Protein AF-A0AAE2ZNM6-F1 (afdb_monomer_lite)

Radius of gyration: 12.39 Å; chains: 1; bounding box: 26×32×30 Å

InterPro domains:
  IPR010998 Integrase/recombinase, N-terminal [G3DSA:1.10.150.130] (6-81)

Secondary structure (DSSP, 8-state):
------HHHHHHHHHHHHS-SSHHHHHHHHHHHHHHHHHHHTT----SHHHHHHHHHHHHHTT--HHHHHHHHHHHHHHT-

Foldseek 3Di:
DQPQDQLVVLCVVCLVVLDDDDDLSVLLVVLSVVLNVVCVVVVNRDDDPVSLVVVVVVVVVVVHDPVRSVSSVVSVVSSVD

pLDDT: mean 92.33, std 12.46, range [35.62, 98.56]

Sequence (81 aa):
MHMDYHLLDLWERYGDLLWEPGKHKEACRAYIDEMHRFMILNNQRKFDNELLDSLTIEFRKKGNRNSTINRKFASLSKLLR

Organism: NCBI:txid2865987

Structure (mmCIF, N/CA/C/O backbone):
data_AF-A0AAE2ZNM6-F1
#
_entry.id   AF-A0AAE2ZNM6-F1
#
loop_
_atom_site.group_PDB
_atom_site.id
_atom_site.type_symbol
_atom_site.label_atom_id
_atom_site.label_alt_id
_atom_site.label_comp_id
_atom_site.label_asym_id
_atom_site.label_entity_id
_atom_site.label_seq_id
_atom_site.pdbx_PDB_ins_code
_atom_site.Cartn_x
_atom_site.Cartn_y
_atom_site.Cartn_z
_atom_site.occupancy
_atom_site.B_iso_or_equiv
_atom_site.auth_seq_id
_atom_site.auth_comp_id
_atom_site.auth_asym_id
_atom_site.auth_atom_id
_atom_site.pdbx_PDB_model_num
ATOM 1 N N . MET A 1 1 ? -4.630 18.564 -12.716 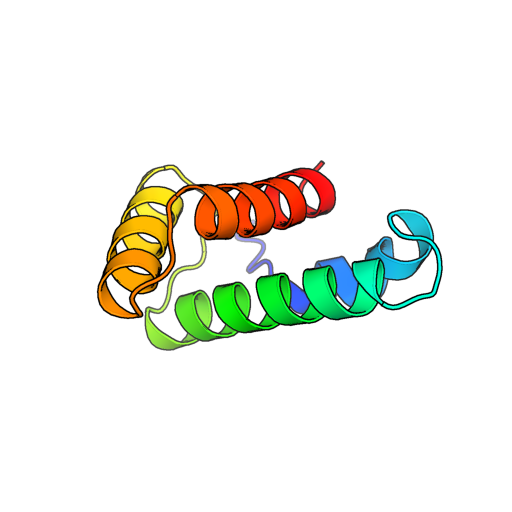1.00 35.62 1 MET A N 1
ATOM 2 C CA . MET A 1 1 ? -4.302 17.151 -12.996 1.00 35.62 1 MET A CA 1
ATOM 3 C C . MET A 1 1 ? -4.287 16.410 -11.663 1.00 35.62 1 MET A C 1
ATOM 5 O O . MET A 1 1 ? -3.275 16.418 -10.978 1.00 35.62 1 MET A O 1
ATOM 9 N N . HIS A 1 2 ? -5.437 15.904 -11.211 1.00 38.81 2 HIS A N 1
ATOM 10 C CA . HIS A 1 2 ? -5.480 14.968 -10.084 1.00 38.81 2 HIS A CA 1
ATOM 11 C C . HIS A 1 2 ? -5.205 13.593 -10.674 1.00 38.81 2 HIS A C 1
ATOM 13 O O . HIS A 1 2 ? -6.073 13.008 -11.309 1.00 38.81 2 HIS A O 1
ATOM 19 N N . MET A 1 3 ? -3.958 13.144 -10.586 1.00 45.56 3 MET A N 1
ATOM 20 C CA . MET A 1 3 ? -3.665 11.743 -10.834 1.00 45.56 3 MET A CA 1
ATOM 21 C C . MET A 1 3 ? -4.143 10.981 -9.599 1.00 45.56 3 MET A C 1
ATOM 23 O O . MET A 1 3 ? -3.507 11.030 -8.548 1.00 45.56 3 MET A O 1
ATOM 27 N N . ASP A 1 4 ? -5.307 10.350 -9.714 1.00 53.81 4 ASP A N 1
ATOM 28 C CA . ASP A 1 4 ? -5.779 9.356 -8.759 1.00 53.81 4 ASP A CA 1
ATOM 29 C C . ASP A 1 4 ? -4.856 8.139 -8.866 1.00 53.81 4 ASP A C 1
ATOM 31 O O . ASP A 1 4 ? -5.061 7.241 -9.678 1.00 53.81 4 ASP A O 1
ATOM 35 N N . TYR A 1 5 ? -3.757 8.148 -8.120 1.00 60.72 5 TYR A N 1
ATOM 36 C CA . TYR A 1 5 ? -2.782 7.070 -8.180 1.00 60.72 5 TYR A CA 1
ATOM 37 C C . TYR A 1 5 ? -3.254 5.895 -7.325 1.00 60.72 5 TYR A C 1
ATOM 39 O O . TYR A 1 5 ? -3.103 5.878 -6.100 1.00 60.72 5 TYR A O 1
ATOM 47 N N . HIS A 1 6 ? -3.791 4.873 -7.983 1.00 83.50 6 HIS A N 1
ATOM 48 C CA . HIS A 1 6 ? -3.984 3.579 -7.356 1.00 83.50 6 HIS A CA 1
ATOM 49 C C . HIS A 1 6 ? -2.609 2.914 -7.199 1.00 83.50 6 HIS A C 1
ATOM 51 O O . HIS A 1 6 ? -1.909 2.654 -8.174 1.00 83.50 6 HIS A O 1
ATOM 57 N N . LEU A 1 7 ? -2.199 2.639 -5.956 1.00 91.81 7 LEU A N 1
ATOM 58 C CA . LEU A 1 7 ? -0.928 1.966 -5.652 1.00 91.81 7 LEU A CA 1
ATOM 59 C C . LEU A 1 7 ? -0.717 0.660 -6.441 1.00 91.81 7 LEU A C 1
ATOM 61 O O . LEU A 1 7 ? 0.424 0.281 -6.703 1.00 91.81 7 LEU A O 1
ATOM 65 N N . LEU A 1 8 ? -1.799 -0.020 -6.828 1.00 93.06 8 LEU A N 1
ATOM 66 C CA . LEU A 1 8 ? -1.716 -1.243 -7.625 1.00 93.06 8 LEU A CA 1
ATOM 67 C C . LEU A 1 8 ? -1.299 -0.985 -9.063 1.00 93.06 8 LEU A C 1
ATOM 69 O O . LEU A 1 8 ? -0.492 -1.756 -9.570 1.00 93.06 8 LEU A O 1
ATOM 73 N N . ASP A 1 9 ? -1.736 0.116 -9.667 1.00 92.38 9 ASP A N 1
ATOM 74 C CA . ASP A 1 9 ? -1.325 0.494 -11.019 1.00 92.38 9 ASP A CA 1
ATOM 75 C C . ASP A 1 9 ? 0.181 0.771 -11.059 1.00 92.38 9 ASP A C 1
ATOM 77 O O . ASP A 1 9 ? 0.882 0.369 -11.989 1.00 92.38 9 ASP A O 1
ATOM 81 N N . LEU A 1 10 ? 0.707 1.432 -10.020 1.00 93.56 10 LEU A N 1
ATOM 82 C CA . LEU A 1 10 ? 2.147 1.652 -9.876 1.00 93.56 10 LEU A CA 1
ATOM 83 C C . LEU A 1 10 ? 2.887 0.329 -9.696 1.00 93.56 10 LEU A C 1
ATOM 85 O O . LEU A 1 10 ? 3.930 0.118 -10.310 1.00 93.56 10 LEU A O 1
ATOM 89 N N . TRP A 1 11 ? 2.352 -0.583 -8.883 1.00 96.31 11 TRP A N 1
ATOM 90 C CA . TRP A 1 11 ? 2.966 -1.895 -8.727 1.00 96.31 11 TRP A CA 1
ATOM 91 C C . TRP A 1 11 ? 2.950 -2.694 -10.029 1.00 96.31 11 TRP A C 1
ATOM 93 O O . TRP A 1 11 ? 3.947 -3.324 -10.357 1.00 96.31 11 TRP A O 1
ATOM 103 N N . GLU A 1 12 ? 1.852 -2.699 -10.776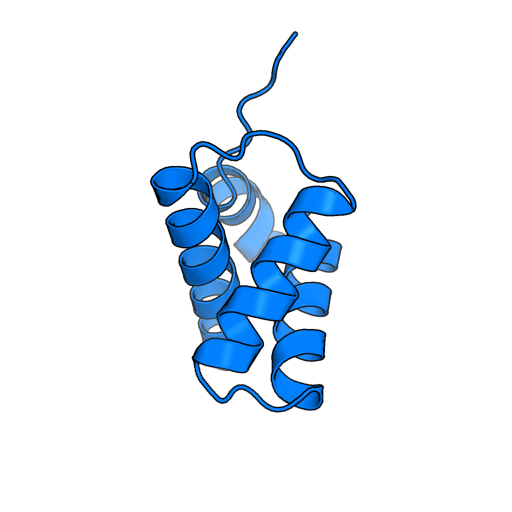 1.00 95.38 12 GLU A N 1
ATOM 104 C CA . GLU A 1 12 ? 1.767 -3.420 -12.050 1.00 95.38 12 GLU A CA 1
ATOM 105 C C . GLU A 1 12 ? 2.778 -2.892 -13.069 1.00 95.38 12 GLU A C 1
ATOM 107 O O . GLU A 1 12 ? 3.372 -3.672 -13.808 1.00 95.38 12 GLU A O 1
ATOM 112 N N . ARG A 1 13 ? 3.037 -1.581 -13.065 1.00 94.94 13 ARG A N 1
ATOM 113 C CA . ARG A 1 13 ? 4.010 -0.955 -13.970 1.00 94.94 13 ARG A CA 1
ATOM 114 C C . ARG A 1 13 ? 5.460 -1.143 -13.535 1.00 94.94 13 ARG A C 1
ATOM 116 O O . ARG A 1 13 ? 6.325 -1.333 -14.384 1.00 94.94 13 ARG A O 1
ATOM 123 N N . TYR A 1 14 ? 5.741 -1.043 -12.236 1.00 96.00 14 TYR A N 1
ATOM 124 C CA . TYR A 1 14 ? 7.112 -0.904 -11.726 1.00 96.00 14 TYR A CA 1
ATOM 125 C C . TYR A 1 14 ? 7.542 -2.016 -10.768 1.00 96.00 14 TYR A C 1
ATOM 127 O O . TYR A 1 14 ? 8.726 -2.143 -10.469 1.00 96.00 14 TYR A O 1
ATOM 135 N N . GLY A 1 15 ? 6.622 -2.845 -10.282 1.00 96.19 15 GLY A N 1
ATOM 136 C CA . GLY A 1 15 ? 6.894 -3.880 -9.284 1.00 96.19 15 GLY A CA 1
ATOM 137 C C . GLY A 1 15 ? 7.921 -4.910 -9.753 1.00 96.19 15 GLY A C 1
ATOM 138 O O . GLY A 1 15 ? 8.779 -5.322 -8.972 1.00 96.19 15 GLY A O 1
ATOM 139 N N . ASP A 1 16 ? 7.883 -5.280 -11.033 1.00 96.56 16 ASP A N 1
ATOM 140 C CA . ASP A 1 16 ? 8.852 -6.206 -11.628 1.00 96.56 16 ASP A CA 1
ATOM 141 C C . ASP A 1 16 ? 10.227 -5.577 -11.864 1.00 96.56 16 ASP A C 1
ATOM 143 O O . ASP A 1 16 ? 11.229 -6.278 -11.784 1.00 96.56 16 ASP A O 1
ATOM 147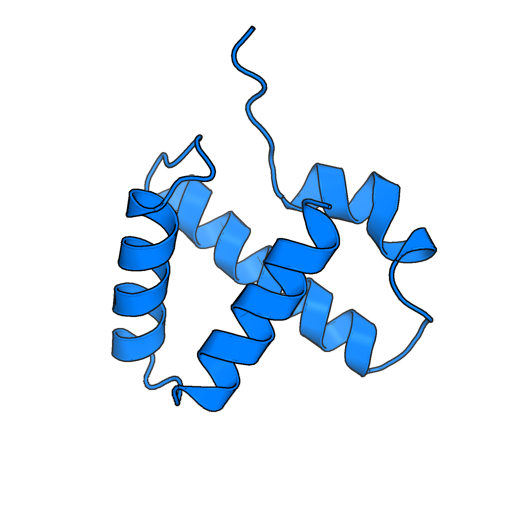 N N . LEU A 1 17 ? 10.286 -4.260 -12.067 1.00 97.06 17 LEU A N 1
ATOM 148 C CA . LEU A 1 17 ? 11.539 -3.512 -12.185 1.00 97.06 17 LEU A CA 1
ATOM 149 C C . LEU A 1 17 ? 12.200 -3.280 -10.818 1.00 97.06 17 LEU A C 1
ATOM 151 O O . LEU A 1 17 ? 13.421 -3.273 -10.692 1.00 97.06 17 LEU A O 1
ATOM 155 N N . LEU A 1 18 ? 11.388 -3.039 -9.790 1.00 97.19 18 LEU A N 1
ATOM 156 C CA . LEU A 1 18 ? 11.857 -2.637 -8.469 1.00 97.19 18 LEU A CA 1
ATOM 157 C C . LEU A 1 18 ? 12.193 -3.831 -7.570 1.00 97.19 18 LEU A C 1
ATOM 159 O O . LEU A 1 18 ? 13.014 -3.685 -6.659 1.00 97.19 18 LEU A O 1
ATOM 163 N N . TRP A 1 19 ? 11.570 -4.994 -7.769 1.00 97.88 19 TRP A N 1
ATOM 164 C CA . TRP A 1 19 ? 11.789 -6.172 -6.930 1.00 97.88 19 TRP A CA 1
ATOM 165 C C . TRP A 1 19 ? 12.054 -7.436 -7.739 1.00 97.88 19 TRP A C 1
ATOM 167 O O . TRP A 1 19 ? 11.248 -7.852 -8.576 1.00 97.88 19 TRP A O 1
ATOM 177 N N . GLU A 1 20 ? 13.127 -8.116 -7.339 1.00 97.38 20 GLU A N 1
ATOM 178 C CA . GLU A 1 20 ? 13.435 -9.470 -7.780 1.00 97.38 20 GLU A CA 1
ATOM 179 C C . GLU A 1 20 ? 12.327 -10.460 -7.386 1.00 97.38 20 GLU A C 1
ATOM 181 O O . GLU A 1 20 ? 11.749 -10.339 -6.295 1.00 97.38 20 GLU A O 1
ATOM 186 N N . PRO A 1 21 ? 12.024 -11.459 -8.233 1.00 97.31 21 PRO A N 1
ATOM 187 C CA . PRO A 1 21 ? 11.064 -12.508 -7.911 1.00 97.31 21 PRO A CA 1
ATOM 188 C C . PRO A 1 21 ? 11.389 -13.236 -6.596 1.00 97.31 21 PRO A C 1
ATOM 190 O O . PRO A 1 21 ? 12.535 -13.590 -6.324 1.00 97.31 21 PRO A O 1
ATOM 193 N N . GLY A 1 22 ? 10.360 -13.498 -5.783 1.00 97.69 22 GLY A N 1
ATOM 194 C CA . GLY A 1 22 ? 10.466 -14.316 -4.572 1.00 97.69 22 GLY A CA 1
ATOM 195 C C . GLY A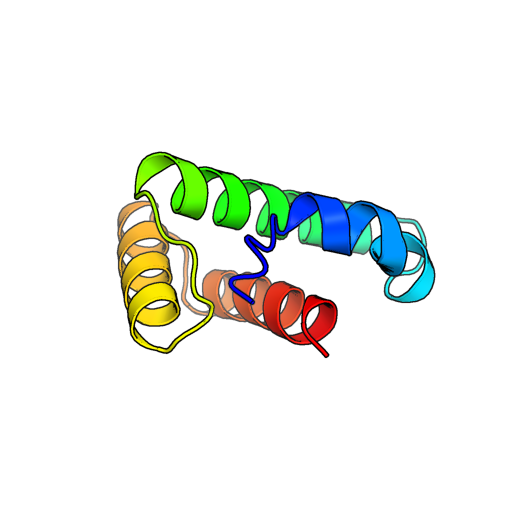 1 22 ? 9.644 -13.804 -3.386 1.00 97.69 22 GLY A C 1
ATOM 196 O O . GLY A 1 22 ? 8.945 -12.793 -3.464 1.00 97.69 22 GLY A O 1
ATOM 197 N N . LYS A 1 23 ? 9.786 -14.482 -2.239 1.00 97.56 23 LYS A N 1
ATOM 198 C CA . LYS A 1 23 ? 8.995 -14.236 -1.013 1.00 97.56 23 LYS A CA 1
ATOM 199 C C . LYS A 1 23 ? 9.012 -12.783 -0.534 1.00 97.56 23 LYS A C 1
ATOM 201 O O . LYS A 1 23 ? 8.034 -12.295 0.024 1.00 97.56 23 LYS A O 1
ATOM 206 N N . HIS A 1 24 ? 10.132 -12.081 -0.717 1.00 97.31 24 HIS A N 1
ATOM 207 C CA . HIS A 1 24 ? 10.226 -10.678 -0.320 1.00 97.31 24 HIS A CA 1
ATOM 208 C C . HIS A 1 24 ? 9.312 -9.786 -1.169 1.00 97.31 24 HIS A C 1
ATOM 210 O O . HIS A 1 24 ? 8.594 -8.954 -0.619 1.00 97.31 24 HIS A O 1
ATOM 216 N N . LYS A 1 25 ? 9.288 -10.002 -2.488 1.00 98.00 25 LYS A N 1
ATOM 217 C CA . LYS A 1 25 ? 8.407 -9.291 -3.417 1.00 98.00 25 LYS A CA 1
ATOM 218 C C . LYS A 1 25 ? 6.939 -9.566 -3.126 1.00 98.00 25 LYS A C 1
ATOM 220 O O . LYS A 1 25 ? 6.153 -8.627 -3.096 1.00 98.00 25 LYS A O 1
ATOM 225 N N . GLU A 1 26 ? 6.584 -10.815 -2.836 1.00 98.19 26 GLU A N 1
ATOM 226 C CA . GLU A 1 26 ? 5.223 -11.195 -2.428 1.00 98.19 26 GLU A CA 1
ATOM 227 C C . GLU A 1 26 ? 4.795 -10.468 -1.145 1.00 98.19 26 GLU A C 1
ATOM 229 O O . GLU A 1 26 ? 3.702 -9.906 -1.079 1.00 98.19 26 GLU A O 1
ATOM 234 N N . ALA A 1 27 ? 5.679 -10.400 -0.144 1.00 98.00 27 ALA A N 1
ATOM 235 C CA . ALA A 1 27 ? 5.414 -9.652 1.081 1.00 98.00 27 ALA A CA 1
ATOM 236 C C . ALA A 1 27 ? 5.237 -8.148 0.809 1.00 98.00 27 ALA A C 1
ATOM 238 O O . ALA A 1 27 ? 4.309 -7.534 1.336 1.00 98.00 27 ALA A O 1
ATOM 239 N N . CYS A 1 28 ? 6.089 -7.556 -0.035 1.00 98.31 28 CYS A N 1
ATOM 240 C CA . CYS A 1 28 ? 5.956 -6.161 -0.453 1.00 98.31 28 CYS A CA 1
ATOM 241 C C . CYS A 1 28 ? 4.641 -5.921 -1.209 1.00 98.31 28 CYS A C 1
ATOM 243 O O . CYS A 1 28 ? 3.937 -4.973 -0.864 1.00 98.31 28 CYS A O 1
ATOM 245 N N . ARG A 1 29 ? 4.246 -6.799 -2.144 1.00 98.12 29 ARG A N 1
ATOM 246 C CA . ARG A 1 29 ? 2.947 -6.710 -2.835 1.00 98.12 29 ARG A CA 1
ATOM 247 C C . ARG A 1 29 ? 1.801 -6.734 -1.835 1.00 98.12 29 ARG A C 1
ATOM 249 O O . ARG A 1 29 ? 0.952 -5.854 -1.881 1.00 98.12 29 ARG A O 1
ATOM 256 N N . ALA A 1 30 ? 1.817 -7.663 -0.880 1.00 98.25 30 ALA A N 1
ATOM 257 C CA . ALA A 1 30 ? 0.780 -7.754 0.144 1.00 98.25 30 ALA A CA 1
ATOM 258 C C . ALA A 1 30 ? 0.685 -6.481 1.006 1.00 98.25 30 ALA A C 1
ATOM 260 O O . ALA A 1 30 ? -0.412 -6.061 1.383 1.00 98.25 30 ALA A O 1
ATOM 261 N N . TYR A 1 31 ? 1.817 -5.837 1.312 1.00 98.25 31 TYR A N 1
ATOM 262 C CA . TYR A 1 31 ? 1.828 -4.550 2.010 1.00 98.25 31 TYR A CA 1
ATOM 263 C C . TYR A 1 31 ? 1.194 -3.439 1.172 1.00 98.25 31 TYR A C 1
ATOM 265 O O . TYR A 1 31 ? 0.379 -2.681 1.700 1.00 98.25 31 TYR A O 1
ATOM 273 N N . ILE A 1 32 ? 1.552 -3.355 -0.111 1.00 97.69 32 ILE A N 1
ATOM 274 C CA . ILE A 1 32 ? 1.008 -2.371 -1.052 1.00 97.69 32 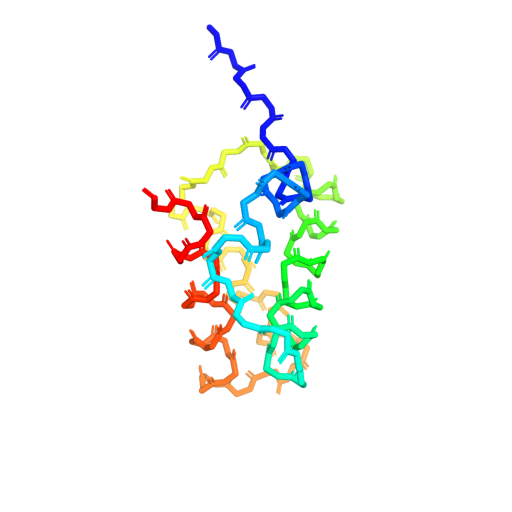ILE A CA 1
ATOM 275 C C . ILE A 1 32 ? -0.495 -2.587 -1.258 1.00 97.69 32 ILE A C 1
ATOM 277 O O . ILE A 1 32 ? -1.256 -1.629 -1.165 1.00 97.69 32 ILE A O 1
ATOM 281 N N . ASP A 1 33 ? -0.938 -3.833 -1.422 1.00 97.25 33 ASP A N 1
ATOM 282 C CA . ASP A 1 33 ? -2.352 -4.203 -1.514 1.00 97.25 33 ASP A CA 1
ATOM 283 C C . ASP A 1 33 ? -3.144 -3.772 -0.272 1.00 97.25 33 ASP A C 1
ATOM 285 O O . ASP A 1 33 ? -4.265 -3.272 -0.379 1.00 97.25 33 ASP A O 1
ATOM 289 N N . GLU A 1 34 ? -2.585 -3.953 0.928 1.00 97.56 34 GLU A N 1
ATOM 290 C CA . GLU A 1 34 ? -3.249 -3.524 2.160 1.00 97.56 34 GLU A CA 1
ATOM 291 C C . GLU A 1 34 ? -3.379 -2.000 2.248 1.00 97.56 34 GLU A C 1
ATOM 293 O O . GLU A 1 34 ? -4.464 -1.504 2.559 1.00 97.56 34 GLU A O 1
ATOM 298 N N . MET A 1 35 ? -2.305 -1.262 1.949 1.00 96.69 35 MET A N 1
ATOM 299 C CA . MET A 1 35 ? -2.333 0.205 1.908 1.00 96.69 35 MET A CA 1
ATOM 300 C C . MET A 1 35 ? -3.313 0.707 0.849 1.00 96.69 35 MET A C 1
ATOM 302 O O . MET A 1 35 ? -4.083 1.626 1.113 1.00 96.69 35 MET A O 1
ATOM 306 N N . HIS A 1 36 ? -3.352 0.052 -0.311 1.00 95.38 36 HIS A N 1
ATOM 307 C CA . HIS A 1 36 ? -4.285 0.388 -1.372 1.00 95.38 36 HIS A CA 1
ATOM 308 C C . HIS A 1 36 ? -5.738 0.245 -0.918 1.00 95.38 36 HIS A C 1
ATOM 310 O O . HIS A 1 36 ? -6.519 1.186 -1.038 1.00 95.38 36 HIS A O 1
ATOM 316 N N . ARG A 1 37 ? -6.096 -0.900 -0.322 1.00 94.88 37 ARG A N 1
ATOM 317 C CA . ARG A 1 37 ? -7.446 -1.118 0.218 1.00 94.88 37 ARG A CA 1
ATOM 318 C C . ARG A 1 37 ? -7.814 -0.081 1.273 1.00 94.88 37 ARG A C 1
ATOM 320 O O . ARG A 1 37 ? -8.937 0.415 1.258 1.00 94.88 37 ARG A O 1
ATOM 327 N N . PHE A 1 38 ? -6.880 0.267 2.160 1.00 95.31 38 PHE A N 1
ATOM 328 C CA . PHE A 1 38 ? -7.106 1.320 3.147 1.00 95.31 38 PHE A CA 1
ATOM 329 C C . PHE A 1 38 ? -7.426 2.661 2.478 1.00 95.31 38 PHE A C 1
ATOM 331 O O . PHE A 1 38 ? -8.390 3.317 2.868 1.00 95.31 38 PHE A O 1
ATOM 338 N N . MET A 1 39 ? -6.664 3.045 1.453 1.00 93.06 39 MET A N 1
ATOM 339 C CA . MET A 1 39 ? -6.891 4.294 0.729 1.00 93.06 39 MET A CA 1
ATOM 340 C C . MET A 1 39 ? -8.270 4.340 0.066 1.00 93.06 39 MET A C 1
ATOM 342 O O . MET A 1 39 ? -8.980 5.329 0.225 1.00 93.06 39 MET A O 1
ATOM 346 N N . ILE A 1 40 ? -8.681 3.256 -0.603 1.00 91.88 40 ILE A N 1
ATOM 347 C CA . ILE A 1 40 ? -10.002 3.162 -1.245 1.00 91.88 40 ILE A CA 1
ATOM 348 C C . ILE A 1 40 ? -11.129 3.290 -0.219 1.00 91.88 40 ILE A C 1
ATOM 350 O O . ILE A 1 40 ? -12.037 4.097 -0.406 1.00 91.88 40 ILE A O 1
ATOM 354 N N . LEU A 1 41 ? -11.056 2.538 0.883 1.00 93.31 41 LEU A N 1
ATOM 355 C CA . LEU A 1 41 ? -12.097 2.540 1.916 1.00 93.31 41 LEU A CA 1
ATOM 356 C C . LEU A 1 41 ? -12.240 3.895 2.621 1.00 93.31 41 LEU A C 1
ATOM 358 O O . LEU A 1 41 ? -13.331 4.231 3.070 1.00 93.31 41 LEU A O 1
ATOM 362 N N . ASN A 1 42 ? -11.159 4.672 2.700 1.00 91.69 42 ASN A N 1
ATOM 363 C CA . ASN A 1 42 ? -11.146 5.979 3.359 1.00 91.69 42 ASN A CA 1
ATOM 364 C C . ASN A 1 42 ? -11.183 7.156 2.364 1.00 91.69 42 ASN A C 1
ATOM 366 O O . ASN A 1 42 ? -10.976 8.297 2.772 1.00 91.69 42 ASN A O 1
ATOM 370 N N . ASN A 1 43 ? -11.423 6.892 1.069 1.00 88.62 43 ASN A N 1
ATOM 371 C CA . ASN A 1 43 ? -11.406 7.876 -0.025 1.00 88.62 43 ASN A CA 1
ATOM 372 C C . ASN A 1 43 ? -10.151 8.779 -0.024 1.00 88.62 43 ASN A C 1
ATOM 374 O O . ASN A 1 43 ? -10.205 9.961 -0.367 1.00 88.62 43 ASN A O 1
ATOM 378 N N . GLN A 1 44 ? -9.010 8.214 0.374 1.00 86.44 44 GLN A N 1
ATOM 379 C CA . GLN A 1 44 ? -7.721 8.897 0.405 1.00 86.44 44 GLN A CA 1
ATOM 380 C C . GLN A 1 44 ? -7.079 8.820 -0.980 1.00 86.44 44 GLN A C 1
ATOM 382 O O . GLN A 1 44 ? -6.807 7.734 -1.489 1.00 86.44 44 GLN A O 1
ATOM 387 N N . ARG A 1 45 ? -6.839 9.980 -1.595 1.00 82.25 45 ARG A N 1
ATOM 388 C CA . ARG A 1 45 ? -6.330 10.096 -2.979 1.00 82.25 45 ARG A CA 1
ATOM 389 C C . ARG A 1 45 ? -4.956 10.755 -3.075 1.00 82.25 45 ARG A C 1
ATOM 391 O O . ARG A 1 45 ? -4.409 10.883 -4.165 1.00 82.25 45 ARG A O 1
ATOM 398 N N . LYS A 1 46 ? -4.402 11.195 -1.944 1.00 85.69 46 LYS A N 1
ATOM 399 C CA . LYS A 1 46 ? -3.121 11.900 -1.867 1.00 85.69 46 LYS A CA 1
ATOM 400 C C . LYS A 1 46 ? -2.128 11.098 -1.043 1.00 85.69 46 LYS A C 1
ATOM 402 O O . LYS A 1 46 ? -2.491 10.506 -0.034 1.00 85.69 46 LYS A O 1
ATOM 407 N N . PHE A 1 47 ? -0.875 11.102 -1.484 1.00 86.12 47 PHE A N 1
ATOM 408 C CA . PHE A 1 47 ? 0.246 10.578 -0.712 1.00 86.12 47 PHE A CA 1
ATOM 409 C C . PHE A 1 47 ? 0.890 11.723 0.065 1.00 86.12 47 PHE A C 1
ATOM 411 O O . PHE A 1 47 ? 1.820 12.365 -0.418 1.00 86.12 47 PHE A O 1
ATOM 418 N N . ASP A 1 48 ? 0.357 12.007 1.247 1.00 89.19 48 ASP A N 1
ATOM 419 C CA . ASP A 1 48 ? 0.844 13.050 2.147 1.00 89.19 48 ASP A CA 1
ATOM 420 C C . ASP A 1 48 ? 1.024 12.517 3.579 1.00 89.19 48 ASP A C 1
ATOM 422 O O . ASP A 1 48 ? 0.799 11.338 3.868 1.00 89.19 48 ASP A O 1
ATOM 426 N N . ASN A 1 49 ? 1.483 13.389 4.479 1.00 90.31 49 ASN A N 1
ATOM 427 C CA . ASN A 1 49 ? 1.713 13.028 5.877 1.00 90.31 49 ASN A CA 1
ATOM 428 C C . ASN A 1 49 ? 0.419 12.594 6.587 1.00 90.31 49 ASN A C 1
ATOM 430 O O . ASN A 1 49 ? 0.474 11.723 7.450 1.00 90.31 49 ASN A O 1
ATOM 434 N N . GLU A 1 50 ? -0.741 13.127 6.191 1.00 93.12 50 GLU A N 1
ATOM 435 C CA . GLU A 1 50 ? -2.034 12.759 6.777 1.00 93.12 50 GLU A CA 1
ATOM 436 C C . GLU A 1 50 ? -2.399 11.302 6.454 1.00 93.12 50 GLU A C 1
ATOM 438 O O . GLU A 1 50 ? -2.839 10.549 7.335 1.00 93.12 50 GLU A O 1
ATOM 443 N N . LEU A 1 51 ? -2.135 10.854 5.220 1.00 92.94 51 LEU A N 1
ATOM 444 C CA . LEU A 1 51 ? -2.265 9.442 4.860 1.00 92.94 51 LEU A CA 1
ATOM 445 C C . LEU A 1 51 ? -1.309 8.557 5.677 1.00 92.94 51 LEU A C 1
ATOM 447 O O . LEU A 1 51 ? -1.720 7.498 6.161 1.00 92.94 51 LEU A O 1
ATOM 451 N N . LEU A 1 52 ? -0.043 8.961 5.831 1.00 95.00 52 LEU A N 1
ATOM 452 C CA . LEU A 1 52 ? 0.953 8.182 6.583 1.00 95.00 52 LEU A CA 1
ATOM 453 C C . LEU A 1 52 ? 0.576 8.044 8.065 1.00 95.00 52 LEU A C 1
ATOM 455 O O . LEU A 1 52 ? 0.700 6.953 8.637 1.00 95.00 52 LEU A O 1
ATOM 459 N N . ASP A 1 53 ? 0.057 9.107 8.672 1.00 96.31 53 ASP A N 1
ATOM 460 C CA . ASP A 1 53 ? -0.432 9.088 10.051 1.00 96.31 53 ASP A CA 1
ATOM 461 C C . ASP A 1 53 ? -1.655 8.173 10.188 1.00 96.31 53 ASP A C 1
ATOM 463 O O . ASP A 1 53 ? -1.704 7.313 11.076 1.00 96.31 53 ASP A O 1
ATOM 467 N N . SER A 1 54 ? -2.600 8.266 9.250 1.00 96.50 54 SER A N 1
ATOM 468 C CA . SER A 1 54 ? -3.800 7.421 9.213 1.00 96.50 54 SER A CA 1
ATOM 469 C C . SER A 1 54 ? -3.461 5.932 9.067 1.00 96.50 54 SER A C 1
ATOM 471 O O . SER A 1 54 ? -3.976 5.094 9.814 1.00 96.50 54 SER A O 1
ATOM 473 N N . LEU A 1 55 ? -2.532 5.593 8.167 1.00 97.31 55 LEU A N 1
ATOM 474 C CA . LEU A 1 55 ? -2.013 4.232 8.002 1.00 97.31 55 LEU A CA 1
ATOM 475 C C . LEU A 1 55 ? -1.293 3.742 9.262 1.00 97.31 55 LEU A C 1
ATOM 477 O O . LEU A 1 55 ? -1.460 2.590 9.663 1.00 97.31 55 LEU A O 1
ATOM 481 N N . THR A 1 56 ? -0.519 4.606 9.921 1.00 97.94 56 THR A N 1
ATOM 482 C CA . THR A 1 56 ? 0.168 4.263 11.175 1.00 97.94 56 THR A CA 1
ATOM 483 C C . THR A 1 56 ? -0.833 3.898 12.267 1.00 97.94 56 THR A C 1
ATOM 485 O O . THR A 1 56 ? -0.660 2.881 12.948 1.00 97.94 56 THR A O 1
ATOM 488 N N . ILE A 1 57 ? -1.894 4.694 12.424 1.00 97.94 57 ILE A N 1
ATOM 489 C CA . ILE A 1 57 ? -2.973 4.431 13.384 1.00 97.94 57 ILE A CA 1
ATOM 490 C C . ILE A 1 57 ? -3.651 3.097 13.060 1.00 97.94 57 ILE A C 1
ATOM 492 O O . ILE A 1 57 ? -3.814 2.260 13.950 1.00 97.94 57 ILE A O 1
ATOM 496 N N . GLU A 1 58 ? -4.001 2.870 11.795 1.00 98.00 58 GLU A N 1
ATOM 497 C CA . GLU A 1 58 ? -4.655 1.640 11.347 1.00 98.00 58 GLU A CA 1
ATOM 498 C C . GLU A 1 58 ? -3.796 0.394 11.600 1.00 98.00 58 GLU A C 1
ATOM 500 O O . GLU A 1 58 ? -4.254 -0.592 12.183 1.00 98.00 58 GLU A O 1
ATOM 505 N N . PHE A 1 59 ? -2.516 0.428 11.228 1.00 98.44 59 PHE A N 1
ATOM 506 C CA . PHE A 1 59 ? -1.626 -0.709 11.446 1.00 98.44 59 PHE A CA 1
ATOM 507 C C . PHE A 1 59 ? -1.397 -0.989 12.932 1.00 98.44 59 PHE A C 1
ATOM 509 O O . PHE A 1 59 ? -1.342 -2.156 13.333 1.00 98.44 59 PHE A O 1
ATOM 516 N N . ARG A 1 60 ? -1.324 0.051 13.772 1.00 98.19 60 ARG A N 1
ATOM 517 C CA . ARG A 1 60 ? -1.258 -0.118 15.231 1.00 98.19 60 ARG A CA 1
ATOM 518 C C . ARG A 1 60 ? -2.525 -0.763 15.788 1.00 98.19 60 ARG A C 1
ATOM 520 O O . ARG A 1 60 ? -2.404 -1.678 16.599 1.00 98.19 60 ARG A O 1
ATOM 527 N N . LYS A 1 61 ? -3.716 -0.365 15.321 1.00 98.00 61 LYS A N 1
ATOM 528 C CA . LYS A 1 61 ? -4.993 -1.009 15.698 1.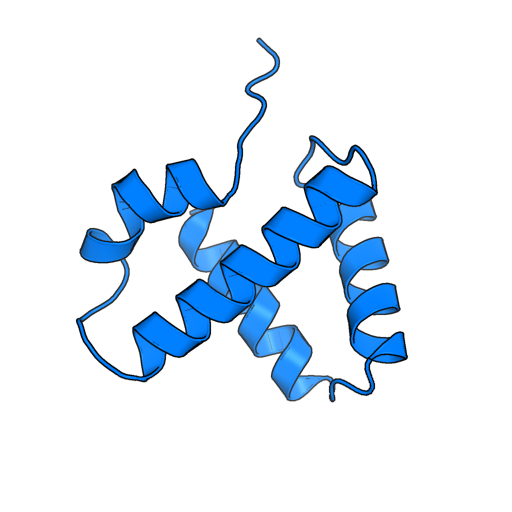00 98.00 61 LYS A CA 1
ATOM 529 C C . LYS A 1 61 ? -5.017 -2.496 15.334 1.00 98.00 61 LYS A C 1
ATOM 531 O O . LYS A 1 61 ? -5.525 -3.304 16.101 1.00 98.00 61 LYS A O 1
ATOM 536 N N . LYS A 1 62 ? -4.382 -2.872 14.220 1.00 97.19 62 LYS A N 1
ATOM 537 C CA . LYS A 1 62 ? -4.172 -4.269 13.792 1.00 97.19 62 LYS A CA 1
ATOM 538 C C . LYS A 1 62 ? -3.029 -4.994 14.521 1.00 97.19 62 LYS A C 1
ATOM 540 O O . LYS A 1 62 ? -2.608 -6.067 14.089 1.00 97.19 62 LYS A O 1
ATOM 545 N N . GLY A 1 63 ? -2.458 -4.414 15.577 1.00 98.19 63 GLY A N 1
ATOM 546 C CA . GLY A 1 63 ? -1.397 -5.036 16.376 1.00 98.19 63 GLY A CA 1
ATOM 547 C C . GLY A 1 63 ? -0.042 -5.146 15.668 1.00 98.19 63 GLY A C 1
ATOM 548 O O . GLY A 1 63 ? 0.818 -5.925 16.084 1.00 98.19 63 GLY A O 1
ATOM 549 N N . ASN A 1 64 ? 0.184 -4.395 14.584 1.00 98.38 64 ASN A N 1
ATOM 550 C CA . ASN A 1 64 ? 1.473 -4.418 13.899 1.00 98.38 64 ASN A CA 1
ATOM 551 C C . ASN A 1 64 ? 2.535 -3.730 14.766 1.00 98.38 64 ASN A C 1
ATOM 553 O O . ASN A 1 64 ? 2.386 -2.579 15.175 1.00 98.38 64 ASN A O 1
ATOM 557 N N . ARG A 1 65 ? 3.652 -4.424 15.003 1.00 98.12 65 ARG A N 1
ATOM 558 C CA . ARG A 1 65 ? 4.830 -3.836 15.656 1.00 98.12 65 ARG A CA 1
ATOM 559 C C . ARG A 1 65 ? 5.427 -2.738 14.771 1.00 98.12 65 ARG A C 1
ATOM 561 O O . ARG A 1 65 ? 5.364 -2.836 13.544 1.00 98.12 65 ARG A O 1
ATOM 568 N N . ASN A 1 66 ? 6.118 -1.772 15.378 1.00 97.81 66 ASN A N 1
ATOM 569 C CA . ASN A 1 66 ? 6.799 -0.688 14.654 1.00 97.81 66 ASN A CA 1
ATOM 570 C C . ASN A 1 66 ? 7.724 -1.206 13.536 1.00 97.81 66 ASN A C 1
ATOM 572 O O . ASN A 1 66 ? 7.747 -0.645 12.448 1.00 97.81 66 ASN A O 1
ATOM 576 N N . SER A 1 67 ? 8.424 -2.326 13.748 1.00 98.19 67 SER A N 1
ATOM 577 C CA . SER A 1 67 ? 9.277 -2.925 12.711 1.00 98.19 67 SER A CA 1
ATOM 578 C C . SER A 1 67 ? 8.495 -3.417 11.487 1.00 98.19 67 SER A C 1
ATOM 580 O O . SER A 1 67 ? 9.004 -3.355 10.371 1.00 98.19 67 SER A O 1
ATOM 582 N N . THR A 1 68 ? 7.257 -3.880 11.664 1.00 98.31 68 THR A N 1
ATOM 583 C CA . THR A 1 68 ? 6.371 -4.260 10.556 1.00 98.31 68 THR A CA 1
ATOM 584 C C . THR A 1 68 ? 5.851 -3.031 9.822 1.00 98.31 68 THR A C 1
ATOM 586 O O . THR A 1 68 ? 5.886 -3.013 8.594 1.00 98.31 68 THR A O 1
ATOM 589 N N . ILE A 1 69 ? 5.440 -1.992 10.556 1.00 98.50 69 ILE A N 1
ATOM 590 C CA . ILE A 1 69 ? 4.988 -0.718 9.975 1.00 98.50 69 ILE A CA 1
ATOM 591 C C . ILE A 1 69 ? 6.106 -0.096 9.129 1.00 98.50 69 ILE A C 1
ATOM 593 O O . ILE A 1 69 ? 5.889 0.236 7.967 1.00 98.50 69 ILE A O 1
ATOM 597 N N . ASN A 1 70 ? 7.335 -0.066 9.647 1.00 98.12 70 ASN A N 1
ATOM 598 C CA . ASN A 1 70 ? 8.488 0.456 8.914 1.00 98.12 70 ASN A CA 1
ATOM 599 C C . ASN A 1 70 ? 8.765 -0.325 7.621 1.00 98.12 70 ASN A C 1
ATOM 601 O O . ASN A 1 70 ? 9.090 0.281 6.607 1.00 98.12 70 ASN A O 1
ATOM 605 N N . ARG A 1 71 ? 8.599 -1.657 7.609 1.00 98.56 71 ARG A N 1
ATOM 606 C CA . ARG A 1 71 ? 8.738 -2.455 6.372 1.00 98.56 71 ARG A CA 1
ATOM 607 C C . ARG A 1 71 ? 7.645 -2.150 5.347 1.00 98.56 71 ARG A C 1
ATOM 609 O O . ARG A 1 71 ? 7.931 -2.125 4.149 1.00 98.56 71 ARG A O 1
ATOM 616 N N . LYS A 1 72 ? 6.411 -1.908 5.803 1.00 98.56 72 LYS A N 1
ATOM 617 C CA . LYS A 1 72 ? 5.307 -1.473 4.935 1.00 98.56 72 LYS A CA 1
ATOM 618 C C . LYS A 1 72 ? 5.641 -0.126 4.298 1.00 98.56 72 LYS A C 1
ATOM 620 O O . LYS A 1 72 ? 5.657 -0.035 3.074 1.00 98.56 72 LYS A O 1
ATOM 625 N N . PHE A 1 73 ? 6.024 0.869 5.098 1.00 97.75 73 PHE A N 1
ATOM 626 C CA . PHE A 1 73 ? 6.396 2.183 4.574 1.00 97.75 73 PHE A CA 1
ATOM 627 C C . PHE A 1 73 ? 7.654 2.162 3.709 1.00 97.75 73 PHE A C 1
ATOM 629 O O . PHE A 1 73 ? 7.662 2.816 2.679 1.00 97.75 73 PHE A O 1
ATOM 636 N N . ALA A 1 74 ? 8.662 1.346 4.017 1.00 97.94 74 ALA A N 1
ATOM 637 C CA . ALA A 1 74 ? 9.815 1.181 3.130 1.00 97.94 74 ALA A CA 1
ATOM 638 C C . ALA A 1 74 ? 9.408 0.643 1.744 1.00 97.94 74 ALA A C 1
ATOM 640 O O . ALA A 1 74 ? 9.947 1.076 0.728 1.00 97.94 74 ALA A O 1
ATOM 641 N N . SER A 1 75 ? 8.430 -0.270 1.695 1.00 97.94 75 SER A N 1
ATOM 642 C CA . SER A 1 75 ? 7.892 -0.791 0.430 1.00 97.94 75 SER A CA 1
ATOM 643 C C . SER A 1 75 ? 7.134 0.291 -0.339 1.00 97.94 75 SER A C 1
ATOM 645 O O . SER A 1 75 ? 7.329 0.428 -1.543 1.00 97.94 75 SER A O 1
ATOM 647 N N . LEU A 1 76 ? 6.326 1.091 0.365 1.00 96.75 76 LEU A N 1
ATOM 648 C CA . LEU A 1 76 ? 5.616 2.238 -0.204 1.00 96.75 76 LEU A CA 1
ATOM 649 C C . LEU A 1 76 ? 6.590 3.286 -0.756 1.00 96.75 76 LEU A C 1
ATOM 651 O O . LEU A 1 76 ? 6.494 3.652 -1.920 1.00 96.75 76 LEU A O 1
ATOM 655 N N . SER A 1 77 ? 7.565 3.725 0.043 1.00 95.56 77 SER A N 1
ATOM 656 C CA . SER A 1 77 ? 8.575 4.703 -0.369 1.00 95.56 77 SER A CA 1
ATOM 657 C C . SER A 1 77 ? 9.381 4.226 -1.570 1.00 95.56 77 SER A C 1
ATOM 659 O O . SER A 1 77 ? 9.701 5.029 -2.435 1.00 95.56 77 SER A O 1
ATOM 661 N N . LYS A 1 78 ? 9.696 2.926 -1.650 1.00 96.69 78 LYS A N 1
ATOM 662 C CA . LYS A 1 78 ? 10.381 2.356 -2.814 1.00 96.69 78 LYS A CA 1
ATOM 663 C C . LYS A 1 78 ? 9.503 2.365 -4.068 1.00 96.69 78 LYS A C 1
ATOM 665 O O . LYS A 1 78 ? 10.039 2.572 -5.146 1.00 96.69 78 LYS A O 1
ATOM 670 N N . LEU A 1 79 ? 8.193 2.146 -3.933 1.00 95.12 79 LEU A N 1
ATOM 671 C CA . LEU A 1 79 ? 7.253 2.167 -5.058 1.00 95.12 79 LEU A CA 1
ATOM 672 C C . LEU A 1 79 ? 6.998 3.581 -5.601 1.00 95.12 79 LEU A C 1
ATOM 674 O O . LEU A 1 79 ? 6.748 3.738 -6.789 1.00 95.12 79 LEU A O 1
ATOM 678 N N . LEU A 1 80 ? 7.024 4.590 -4.726 1.00 91.88 80 LEU A N 1
ATOM 679 C CA . LEU A 1 80 ? 6.758 5.992 -5.070 1.00 91.88 80 LEU A CA 1
ATOM 680 C C . LEU A 1 80 ? 8.003 6.770 -5.534 1.00 91.88 80 LEU A C 1
ATOM 682 O O . LEU A 1 80 ? 7.894 7.966 -5.800 1.00 91.88 80 LEU A O 1
ATOM 686 N N . ARG A 1 81 ? 9.175 6.129 -5.559 1.00 85.12 81 ARG A N 1
ATOM 687 C CA . ARG A 1 81 ? 10.452 6.748 -5.930 1.00 85.12 81 ARG A CA 1
ATOM 688 C C . ARG A 1 81 ? 10.679 6.701 -7.433 1.00 85.12 81 ARG A C 1
ATOM 690 O O . ARG A 1 81 ? 11.200 7.715 -7.943 1.00 85.12 81 ARG A O 1
#